Protein AF-A0A7X7APG5-F1 (afdb_monomer_lite)

Radius of gyration: 23.13 Å; chains: 1; bounding box: 51×43×59 Å

Foldseek 3Di:
DVVVVVVVVVVPPDPVVVVVVVLVVVLCVQCVPPVDVVSSVVVVVVVVVLVVVVVVVDDVVVVVVCVVCVVVVVVVVVVLVVVCVVVPHSVCVCVVDVVNVVVVVVVVVVVVVVVVVVVVVVVVPVPPPPD

pLDDT: mean 78.54, std 15.05, range [37.88, 95.0]

Sequence (131 aa):
FFGARYVARLINLPSNYLAPLIVFLTVIGSYAIRNNMMDVWIMIFFGLIGYVTKKLGFHPGPIVLGLILGPFAENGLVQSMLIGKASGSILKVFFTRPISVLLIIFCLISIALPIVSSLRESKGKEGVSSV

Secondary structure (DSSP, 8-state):
-HHHHHHHHHHTS-HHHHHHHHHHHHHHHHHHHH--HHHHHHHHHHHHHHHHHHHTT--HHHHHHHHHHHHHHHHHHHHHHHHHHHTT-HHHHHHH-HHHHHHHHHHHHHHHHHHHHHHHHTTTSSSSS--

Structure (mmCIF, N/CA/C/O backbone):
data_AF-A0A7X7APG5-F1
#
_entry.id   AF-A0A7X7APG5-F1
#
loop_
_atom_site.group_PDB
_atom_site.id
_atom_site.type_symbol
_atom_site.label_atom_id
_atom_site.label_alt_id
_atom_site.label_comp_id
_atom_site.label_asym_id
_atom_site.label_entity_id
_atom_site.label_seq_id
_atom_site.pdbx_PDB_ins_code
_atom_site.Cartn_x
_atom_site.Cartn_y
_atom_site.Cartn_z
_atom_site.occupancy
_atom_site.B_iso_or_equiv
_atom_site.auth_seq_id
_atom_site.auth_comp_id
_atom_site.auth_asym_id
_atom_site.auth_atom_id
_atom_site.pdbx_PDB_model_num
ATOM 1 N N . PHE A 1 1 ? 4.140 23.855 8.278 1.00 62.53 1 PHE A N 1
ATOM 2 C CA . PHE A 1 1 ? 3.399 23.555 9.525 1.00 62.53 1 PHE A CA 1
ATOM 3 C C . PHE A 1 1 ? 1.951 24.068 9.531 1.00 62.53 1 PHE A C 1
ATOM 5 O O . PHE A 1 1 ? 1.079 23.336 9.978 1.00 62.53 1 PHE A O 1
ATOM 12 N N . PHE A 1 2 ? 1.649 25.266 9.003 1.00 69.75 2 PHE A N 1
ATOM 13 C CA . PHE A 1 2 ? 0.291 25.850 9.041 1.00 69.75 2 PHE A CA 1
ATOM 14 C C . PHE A 1 2 ? -0.789 25.014 8.315 1.00 69.75 2 PHE A C 1
ATOM 16 O O . PHE A 1 2 ? -1.902 24.877 8.817 1.00 69.75 2 PHE A O 1
ATOM 23 N N . GLY A 1 3 ? -0.444 24.370 7.191 1.00 77.44 3 GLY A N 1
ATOM 24 C CA . GLY A 1 3 ? -1.373 23.528 6.422 1.00 77.44 3 GLY A CA 1
ATOM 25 C C . GLY A 1 3 ? -1.892 22.297 7.176 1.00 77.44 3 GLY A C 1
ATOM 26 O O . GLY A 1 3 ? -3.070 21.972 7.065 1.00 77.44 3 GLY A O 1
ATOM 27 N N . ALA A 1 4 ? -1.070 21.665 8.023 1.00 79.44 4 ALA A N 1
ATOM 28 C CA . ALA A 1 4 ? -1.472 20.473 8.778 1.00 79.44 4 ALA A CA 1
ATOM 29 C C . ALA A 1 4 ? -2.656 20.751 9.722 1.00 79.44 4 ALA A C 1
ATOM 31 O O . ALA A 1 4 ? -3.536 19.909 9.884 1.00 79.44 4 ALA A O 1
ATOM 32 N N . ARG A 1 5 ? -2.726 21.965 10.286 1.00 78.00 5 ARG A N 1
ATOM 33 C CA . ARG A 1 5 ? -3.822 22.383 11.171 1.00 78.00 5 ARG A CA 1
ATOM 34 C C . ARG A 1 5 ? -5.140 22.585 10.417 1.00 78.00 5 ARG A C 1
ATOM 36 O O . ARG A 1 5 ? -6.199 22.302 10.973 1.00 78.00 5 ARG A O 1
ATOM 43 N N . TYR A 1 6 ? -5.080 23.041 9.164 1.00 80.88 6 TYR A N 1
ATOM 44 C CA . TYR A 1 6 ? -6.258 23.176 8.301 1.00 80.88 6 TYR A CA 1
ATOM 45 C C . TYR A 1 6 ? -6.785 21.816 7.848 1.00 80.88 6 TYR A C 1
ATOM 47 O O . TYR A 1 6 ? -7.979 21.555 7.976 1.00 80.88 6 TYR A O 1
ATOM 55 N N . VAL A 1 7 ? -5.896 20.921 7.405 1.00 80.00 7 VAL A N 1
ATOM 56 C CA . VAL A 1 7 ? -6.284 19.569 6.981 1.00 80.00 7 VAL A CA 1
ATOM 57 C C . VAL A 1 7 ? -6.871 18.792 8.157 1.00 80.00 7 VAL A C 1
ATOM 59 O O . VAL A 1 7 ? -7.945 18.224 8.011 1.00 80.00 7 VAL A O 1
ATOM 62 N N . ALA A 1 8 ? -6.255 18.860 9.344 1.00 76.88 8 ALA A N 1
ATOM 63 C CA . ALA A 1 8 ? -6.777 18.229 10.557 1.00 76.88 8 ALA A CA 1
ATOM 64 C C . ALA A 1 8 ? -8.201 18.697 10.910 1.00 76.88 8 ALA A C 1
ATOM 66 O O . ALA A 1 8 ? -9.014 17.898 11.366 1.00 76.88 8 ALA A O 1
ATOM 67 N N . ARG A 1 9 ? -8.539 19.972 10.670 1.00 75.88 9 ARG A N 1
ATOM 68 C CA . ARG A 1 9 ? -9.903 20.486 10.876 1.00 75.88 9 ARG A CA 1
ATOM 69 C C . ARG A 1 9 ? -10.907 19.939 9.864 1.00 75.88 9 ARG A C 1
ATOM 71 O O . ARG A 1 9 ? -12.036 19.679 10.258 1.00 75.88 9 ARG A O 1
ATOM 78 N N . LEU A 1 10 ? -10.500 19.718 8.611 1.00 75.06 10 LEU A N 1
ATOM 79 C CA . LEU A 1 10 ? -11.356 19.106 7.586 1.00 75.06 10 LEU A CA 1
ATOM 80 C C . LEU A 1 10 ? -11.752 17.665 7.944 1.00 75.06 10 LEU A C 1
ATOM 82 O O . LEU A 1 10 ? -12.901 17.282 7.751 1.00 75.06 10 LEU A O 1
ATOM 86 N N . ILE A 1 11 ? -10.824 16.880 8.499 1.00 75.94 11 ILE A N 1
ATOM 87 C CA . ILE A 1 11 ? -11.083 15.478 8.892 1.00 75.94 11 ILE A CA 1
ATOM 88 C C . ILE A 1 11 ? -11.951 15.371 10.154 1.00 75.94 11 ILE A C 1
ATOM 90 O O . ILE A 1 11 ? -12.556 14.332 10.389 1.00 75.94 11 ILE A O 1
ATOM 94 N N . ASN A 1 12 ? -12.018 16.437 10.960 1.00 76.62 12 ASN A N 1
ATOM 95 C CA . ASN A 1 12 ? -12.855 16.502 12.161 1.00 76.62 12 ASN A CA 1
ATOM 96 C C . ASN A 1 12 ? -14.325 16.857 11.863 1.00 76.62 12 ASN A C 1
ATOM 98 O O . ASN A 1 12 ? -15.117 16.964 12.800 1.00 76.62 12 ASN A O 1
ATOM 102 N N . LEU A 1 13 ? -14.717 17.056 10.594 1.00 78.56 13 LEU A N 1
ATOM 103 C CA . LEU A 1 13 ? -16.134 17.213 10.266 1.00 78.56 13 LEU A CA 1
ATOM 104 C C . LEU A 1 13 ? -16.920 15.941 10.637 1.00 78.56 13 LEU A C 1
ATOM 106 O O . LEU A 1 13 ? -16.391 14.833 10.505 1.00 78.56 13 LEU A O 1
ATOM 110 N N . PRO A 1 14 ? -18.194 16.076 11.058 1.00 82.56 14 PRO A N 1
ATOM 111 C CA . PRO A 1 14 ? -19.015 14.928 11.411 1.00 82.56 14 PRO A CA 1
ATOM 112 C C . PRO A 1 14 ? -19.036 13.911 10.264 1.00 82.56 14 PRO A C 1
ATOM 114 O O . PRO A 1 14 ? -19.348 14.258 9.121 1.00 82.56 14 PRO A O 1
ATOM 117 N N . SER A 1 15 ? -18.727 12.648 10.578 1.00 79.94 15 SER A N 1
ATOM 118 C CA . SER A 1 15 ? -18.601 11.562 9.592 1.00 79.94 15 SER A CA 1
ATOM 119 C C . SER A 1 15 ? -19.849 11.405 8.709 1.00 79.94 15 SER A C 1
ATOM 121 O O . SER A 1 15 ? -19.724 11.055 7.535 1.00 79.94 15 SER A O 1
ATOM 123 N N . ASN A 1 16 ? -21.024 11.776 9.230 1.00 88.50 16 ASN A N 1
ATOM 124 C CA . ASN A 1 16 ? -22.294 11.781 8.502 1.00 88.50 16 ASN A CA 1
ATOM 125 C C . ASN A 1 16 ? -22.298 12.677 7.253 1.00 88.50 16 ASN A C 1
ATOM 127 O O . ASN A 1 16 ? -22.995 12.352 6.300 1.00 88.50 16 ASN A O 1
ATOM 131 N N . TYR A 1 17 ? -21.535 13.775 7.232 1.00 89.19 17 TYR A N 1
ATOM 132 C CA . TYR A 1 17 ? -21.425 14.649 6.055 1.00 89.19 17 TYR A CA 1
ATOM 133 C C . TYR A 1 17 ? -20.213 14.304 5.192 1.00 89.19 17 TYR A C 1
ATOM 135 O O . TYR A 1 17 ? -20.256 14.428 3.969 1.00 89.19 17 TYR A O 1
ATOM 143 N N . LEU A 1 18 ? -19.133 13.839 5.822 1.00 89.06 18 LEU A N 1
ATOM 144 C CA . LEU A 1 18 ? -17.891 13.531 5.125 1.00 89.06 18 LEU A CA 1
ATOM 145 C C . LEU A 1 18 ? -18.050 12.321 4.194 1.00 89.06 18 LEU A C 1
ATOM 147 O O . LEU A 1 18 ? -17.581 12.349 3.060 1.00 89.06 18 LEU A O 1
ATOM 151 N N . ALA A 1 19 ? -18.754 11.281 4.649 1.00 88.06 19 ALA A N 1
ATOM 152 C CA . ALA A 1 19 ? -18.986 10.070 3.868 1.00 88.06 19 ALA A CA 1
ATOM 153 C C . ALA A 1 19 ? -19.725 10.327 2.534 1.00 88.06 19 ALA A C 1
ATOM 155 O O . ALA A 1 19 ? -19.168 9.971 1.494 1.00 88.06 19 ALA A O 1
ATOM 156 N N . PRO A 1 20 ? -20.915 10.966 2.499 1.00 91.94 20 PRO A N 1
ATOM 157 C CA . PRO A 1 20 ? -21.598 11.242 1.236 1.00 91.94 20 PRO A CA 1
ATOM 158 C C . PRO A 1 20 ? -20.795 12.191 0.341 1.00 91.94 20 PRO A C 1
ATOM 160 O O . PRO A 1 20 ? -20.736 11.963 -0.863 1.00 91.94 20 PRO A O 1
ATOM 163 N N . LEU A 1 21 ? -20.109 13.194 0.904 1.00 93.31 21 LEU A N 1
ATOM 164 C CA . LEU A 1 21 ? -19.255 14.101 0.131 1.00 93.31 21 LEU A CA 1
ATOM 165 C C . LEU A 1 21 ? -18.133 13.351 -0.606 1.00 93.31 21 LEU A C 1
ATOM 167 O O . LEU A 1 21 ? -17.916 13.585 -1.793 1.00 93.31 21 LEU A O 1
ATOM 171 N N . ILE A 1 22 ? -17.441 12.433 0.079 1.00 92.06 22 ILE A N 1
ATOM 172 C CA . ILE A 1 22 ? -16.383 11.610 -0.523 1.00 92.06 22 ILE A CA 1
ATOM 173 C C . ILE A 1 22 ? -16.961 10.722 -1.630 1.00 92.06 22 ILE A C 1
ATOM 175 O O . ILE A 1 22 ? -16.362 10.622 -2.700 1.00 92.06 22 ILE A O 1
ATOM 179 N N . VAL A 1 23 ? -18.124 10.103 -1.411 1.00 92.69 23 VAL A N 1
ATOM 180 C CA . VAL A 1 23 ? -18.782 9.262 -2.426 1.00 92.69 23 VAL A CA 1
ATOM 181 C C . VAL A 1 23 ? -19.145 10.085 -3.664 1.00 92.69 23 VAL A C 1
ATOM 183 O O . VAL A 1 23 ? -18.788 9.700 -4.772 1.00 92.69 23 VAL A O 1
ATOM 186 N N . PHE A 1 24 ? -19.761 11.257 -3.498 1.00 94.50 24 PHE A N 1
ATOM 187 C CA . PHE A 1 24 ? -20.060 12.149 -4.622 1.00 94.50 24 PHE A CA 1
ATOM 188 C C . PHE A 1 24 ? -18.796 12.566 -5.379 1.00 94.50 24 PHE A C 1
ATOM 190 O O . PHE A 1 24 ? -18.741 12.451 -6.604 1.00 94.50 24 PHE A O 1
ATOM 197 N N . LEU A 1 25 ? -17.761 13.006 -4.660 1.00 94.19 25 LEU A N 1
ATOM 198 C CA . LEU A 1 25 ? -16.506 13.445 -5.266 1.00 94.19 25 LEU A CA 1
ATOM 199 C C . LEU A 1 25 ? -15.811 12.315 -6.035 1.00 94.19 25 LEU A C 1
ATOM 201 O O . LEU A 1 25 ? -15.277 12.544 -7.116 1.00 94.19 25 LEU A O 1
ATOM 205 N N . THR A 1 26 ? -15.825 11.096 -5.501 1.00 92.75 26 THR A N 1
ATOM 206 C CA . THR A 1 26 ? -15.192 9.932 -6.137 1.00 92.75 26 THR A CA 1
ATOM 207 C C . THR A 1 26 ? -15.971 9.434 -7.353 1.00 92.75 26 THR A C 1
ATOM 209 O O . THR A 1 26 ? -15.344 9.024 -8.328 1.00 92.75 26 THR A O 1
ATOM 212 N N . VAL A 1 27 ? -17.305 9.532 -7.357 1.00 93.44 27 VAL A N 1
ATOM 213 C CA . VAL A 1 27 ? -18.134 9.240 -8.542 1.00 93.44 27 VAL A CA 1
ATOM 214 C C . VAL A 1 27 ? -17.839 10.239 -9.662 1.00 93.44 27 VAL A C 1
ATOM 216 O O . VAL A 1 27 ? -17.550 9.833 -10.787 1.00 93.44 27 VAL A O 1
ATOM 219 N N . ILE A 1 28 ? -17.838 11.539 -9.347 1.00 94.25 28 ILE A N 1
ATOM 220 C CA . ILE A 1 28 ? -17.514 12.596 -10.318 1.00 94.25 28 ILE A CA 1
ATOM 221 C C . ILE A 1 28 ? -16.077 12.427 -10.823 1.00 94.25 28 ILE A C 1
ATOM 223 O O . ILE A 1 28 ? -15.837 12.485 -12.026 1.00 94.25 28 ILE A O 1
ATOM 227 N N . GLY A 1 29 ? -15.129 12.171 -9.919 1.00 93.69 29 GLY A N 1
ATOM 228 C CA . GLY A 1 29 ? -13.725 11.959 -10.255 1.00 93.69 29 GLY A CA 1
ATOM 229 C C . GLY A 1 29 ? -13.520 10.761 -11.178 1.00 93.69 29 GLY A C 1
ATOM 230 O O . GLY A 1 29 ? -12.845 10.888 -12.191 1.00 93.69 29 GLY A O 1
ATOM 231 N N . SER A 1 30 ? -14.145 9.619 -10.882 1.00 92.06 30 SER A N 1
ATOM 232 C CA . SER A 1 30 ? -14.061 8.417 -11.720 1.00 92.06 30 SER A CA 1
ATOM 233 C C . SER A 1 30 ? -14.643 8.650 -13.117 1.00 92.06 30 SER A C 1
ATOM 235 O O . SER A 1 30 ? -14.017 8.282 -14.112 1.00 92.06 30 SER A O 1
ATOM 237 N N . TYR A 1 31 ? -15.782 9.341 -13.204 1.00 92.62 31 TYR A N 1
ATOM 238 C CA . TYR A 1 31 ? -16.383 9.701 -14.484 1.00 92.62 31 TYR A CA 1
ATOM 239 C C . TYR A 1 31 ? -15.521 10.699 -15.275 1.00 92.62 31 TYR A C 1
ATOM 241 O O . TYR A 1 31 ? -15.393 10.577 -16.491 1.00 92.62 31 TYR A O 1
ATOM 249 N N . ALA A 1 32 ? -14.878 11.663 -14.611 1.00 93.75 32 ALA A N 1
ATOM 250 C CA . ALA A 1 32 ? -14.117 12.726 -15.267 1.00 93.75 32 ALA A CA 1
ATOM 251 C C . ALA A 1 32 ? -12.850 12.242 -15.998 1.00 93.75 32 ALA A C 1
ATOM 253 O O . ALA A 1 32 ? -12.480 12.844 -17.002 1.00 93.75 32 ALA A O 1
ATOM 254 N N . ILE A 1 33 ? -12.192 11.166 -15.540 1.00 91.81 33 ILE A N 1
ATOM 255 C CA . ILE A 1 33 ? -10.921 10.700 -16.137 1.00 91.81 33 ILE A CA 1
ATOM 256 C C . ILE A 1 33 ? -11.129 10.133 -17.548 1.00 91.81 33 ILE A C 1
ATOM 258 O O . ILE A 1 33 ? -10.320 10.380 -18.439 1.00 91.81 33 ILE A O 1
ATOM 262 N N . ARG A 1 34 ? -12.191 9.344 -17.753 1.00 89.50 34 ARG A N 1
ATOM 263 C CA . ARG A 1 34 ? -12.423 8.593 -19.004 1.00 89.50 34 ARG A CA 1
ATOM 264 C C . ARG A 1 34 ? -13.763 8.893 -19.677 1.00 89.50 34 ARG A C 1
ATOM 266 O O . ARG A 1 34 ? -14.032 8.321 -20.727 1.00 89.50 34 ARG A O 1
ATOM 273 N N . ASN A 1 35 ? -14.598 9.751 -19.081 1.00 89.25 35 ASN A N 1
ATOM 274 C CA . ASN A 1 35 ? -15.975 10.041 -19.508 1.00 89.25 35 ASN A CA 1
ATOM 275 C C . ASN A 1 35 ? -16.812 8.772 -19.766 1.00 89.25 35 ASN A C 1
ATOM 277 O O . ASN A 1 35 ? -17.665 8.737 -20.645 1.00 89.25 35 ASN A O 1
ATOM 281 N N . ASN A 1 36 ? -16.537 7.697 -19.024 1.00 90.50 36 ASN A N 1
ATOM 282 C CA . ASN A 1 36 ? -17.151 6.396 -19.240 1.00 90.50 36 ASN A CA 1
ATOM 283 C C . ASN A 1 36 ? -17.904 5.952 -17.985 1.00 90.50 36 ASN A C 1
ATOM 285 O O . ASN A 1 36 ? -17.363 5.936 -16.880 1.00 90.50 36 ASN A O 1
ATOM 289 N N . MET A 1 37 ? -19.160 5.544 -18.170 1.00 90.94 37 MET A N 1
ATOM 290 C CA . MET A 1 37 ? -20.008 5.038 -17.091 1.00 90.94 37 MET A CA 1
ATOM 291 C C . MET A 1 37 ? -19.502 3.700 -16.527 1.00 90.94 37 MET A C 1
ATOM 293 O O . MET A 1 37 ? -19.776 3.370 -15.376 1.00 90.94 37 MET A O 1
ATOM 297 N N . MET A 1 38 ? -18.736 2.929 -17.306 1.00 92.62 38 MET A N 1
ATOM 298 C CA . MET A 1 38 ? -18.163 1.661 -16.848 1.00 92.62 38 MET A CA 1
ATOM 299 C C . MET A 1 38 ? -17.174 1.848 -15.689 1.00 92.62 38 MET A C 1
ATOM 301 O O . MET A 1 38 ? -17.165 1.036 -14.768 1.00 92.62 38 MET A O 1
ATOM 305 N N . ASP A 1 39 ? -16.398 2.935 -15.678 1.00 92.38 39 ASP A N 1
ATOM 306 C CA . ASP A 1 39 ? -15.490 3.257 -14.570 1.00 92.38 39 ASP A CA 1
ATOM 307 C C . ASP A 1 39 ? -16.250 3.501 -13.260 1.00 92.38 39 ASP A C 1
ATOM 309 O O . ASP A 1 39 ? -15.828 3.036 -12.202 1.00 92.38 39 ASP A O 1
ATOM 313 N N . VAL A 1 40 ? -17.424 4.136 -13.340 1.00 93.31 40 VAL A N 1
ATOM 314 C CA . VAL A 1 40 ? -18.299 4.376 -12.183 1.00 93.31 40 VAL A CA 1
ATOM 315 C C . VAL A 1 40 ? -18.846 3.060 -11.625 1.00 93.31 40 VAL A C 1
ATOM 317 O O . VAL A 1 40 ? -18.853 2.857 -10.411 1.00 93.31 40 VAL A O 1
ATOM 320 N N . TRP A 1 41 ? -19.249 2.129 -12.495 1.00 93.75 41 TRP A N 1
ATOM 321 C CA . TRP A 1 41 ? -19.673 0.788 -12.076 1.00 93.75 41 TRP A CA 1
ATOM 322 C C . TRP A 1 41 ? -18.552 0.018 -11.371 1.00 93.75 41 TRP A C 1
ATOM 324 O O . TRP A 1 41 ? -18.783 -0.573 -10.315 1.00 93.75 41 TRP A O 1
ATOM 334 N N . ILE A 1 42 ? -17.331 0.061 -11.914 1.00 94.12 42 ILE A N 1
ATOM 335 C CA . ILE A 1 42 ? -16.151 -0.573 -11.305 1.00 94.12 42 ILE A CA 1
ATOM 336 C C . ILE A 1 42 ? -15.841 0.069 -9.947 1.00 94.12 42 ILE A C 1
ATOM 338 O O . ILE A 1 42 ? -15.582 -0.641 -8.977 1.00 94.12 42 ILE A O 1
ATOM 342 N N . MET A 1 43 ? -15.918 1.398 -9.855 1.00 93.56 43 MET A N 1
ATOM 343 C CA . MET A 1 43 ? -15.723 2.151 -8.618 1.00 93.56 43 MET A CA 1
ATOM 344 C C . MET A 1 43 ? -16.724 1.733 -7.533 1.00 93.56 43 MET A C 1
ATOM 346 O O . MET A 1 43 ? -16.307 1.440 -6.412 1.00 93.56 43 MET A O 1
ATOM 350 N N . ILE A 1 44 ? -18.018 1.636 -7.860 1.00 93.81 44 ILE A N 1
ATOM 351 C CA . ILE A 1 44 ? -19.063 1.208 -6.914 1.00 93.81 44 ILE A CA 1
ATOM 352 C C . ILE A 1 44 ? -18.800 -0.230 -6.454 1.00 93.81 44 ILE A C 1
ATOM 354 O O . ILE A 1 44 ? -18.859 -0.518 -5.257 1.00 93.81 44 ILE A O 1
ATOM 358 N N . PHE A 1 45 ? -18.471 -1.127 -7.387 1.00 95.00 45 PHE A N 1
ATOM 359 C CA . PHE A 1 45 ? -18.177 -2.527 -7.090 1.00 95.00 45 PHE A CA 1
ATOM 360 C C . PHE A 1 45 ? -16.975 -2.674 -6.143 1.00 95.00 45 PHE A C 1
ATOM 362 O O . PHE A 1 45 ? -17.078 -3.328 -5.104 1.00 95.00 45 PHE A O 1
ATOM 369 N N . PHE A 1 46 ? -15.856 -2.005 -6.438 1.00 92.12 46 PHE A N 1
ATOM 370 C CA . PHE A 1 46 ? -14.672 -2.007 -5.573 1.00 92.12 46 PHE A CA 1
ATOM 371 C C . PHE A 1 46 ? -14.906 -1.289 -4.237 1.00 92.12 46 PHE A C 1
ATOM 373 O O . PHE A 1 46 ? -14.386 -1.725 -3.210 1.00 92.12 46 PHE A O 1
ATOM 380 N N . GLY A 1 47 ? -15.718 -0.230 -4.213 1.00 91.00 47 GLY A N 1
ATOM 381 C CA . GLY A 1 47 ? -16.127 0.450 -2.985 1.00 91.00 47 GLY A CA 1
ATOM 382 C C . GLY A 1 47 ? -16.938 -0.462 -2.060 1.00 91.00 47 GLY A C 1
ATOM 383 O O . GLY A 1 47 ? -16.681 -0.512 -0.854 1.00 91.00 47 GLY A O 1
ATOM 384 N N . LEU A 1 48 ? -17.860 -1.248 -2.626 1.00 92.38 48 LEU A N 1
ATOM 385 C CA . LEU A 1 48 ? -18.631 -2.244 -1.884 1.00 92.38 48 LEU A CA 1
ATOM 386 C C . LEU A 1 48 ? -17.737 -3.374 -1.361 1.00 92.38 48 LEU A C 1
ATOM 388 O O . LEU A 1 48 ? -17.846 -3.741 -0.192 1.00 92.38 48 LEU A O 1
ATOM 392 N N . ILE A 1 49 ? -16.806 -3.877 -2.179 1.00 92.25 49 ILE A N 1
ATOM 393 C CA . ILE A 1 49 ? -15.793 -4.847 -1.733 1.00 92.25 49 ILE A CA 1
ATOM 394 C C . ILE A 1 49 ? -14.990 -4.276 -0.561 1.00 92.25 49 ILE A C 1
ATOM 396 O O . ILE A 1 49 ? -14.833 -4.944 0.456 1.00 92.25 49 ILE A O 1
ATOM 400 N N . GLY A 1 50 ? -14.531 -3.026 -0.652 1.00 89.06 50 GLY A N 1
ATOM 401 C CA . GLY A 1 50 ? -13.815 -2.357 0.434 1.00 89.06 50 GLY A CA 1
ATOM 402 C C . GLY A 1 50 ? -14.636 -2.271 1.727 1.00 89.06 50 GLY A C 1
ATOM 403 O O . GLY A 1 50 ? -14.104 -2.494 2.817 1.00 89.06 50 GLY A O 1
ATOM 404 N N . TYR A 1 51 ? -15.943 -2.020 1.619 1.00 88.12 51 TYR A N 1
ATOM 405 C CA . TYR A 1 51 ? -16.857 -2.026 2.763 1.00 88.12 51 TYR A CA 1
ATOM 406 C C . TYR A 1 51 ? -17.007 -3.423 3.389 1.00 88.12 51 TYR A C 1
ATOM 408 O O . TYR A 1 51 ? -16.948 -3.559 4.613 1.00 88.12 51 TYR A O 1
ATOM 416 N N . VAL A 1 52 ? -17.140 -4.471 2.570 1.00 90.38 52 VAL A N 1
ATOM 417 C CA . VAL A 1 52 ? -17.194 -5.866 3.044 1.00 90.38 52 VAL A CA 1
ATOM 418 C C . VAL A 1 52 ? -15.889 -6.251 3.737 1.00 90.38 52 VAL A C 1
ATOM 420 O O . VAL A 1 52 ? -15.910 -6.799 4.837 1.00 90.38 52 VAL A O 1
ATOM 423 N N . THR A 1 53 ? -14.748 -5.897 3.155 1.00 86.50 53 THR A N 1
ATOM 424 C CA . THR A 1 53 ? -13.426 -6.194 3.714 1.00 86.50 53 THR A CA 1
ATOM 425 C C . THR A 1 53 ? -13.190 -5.477 5.046 1.00 86.50 53 THR A C 1
ATOM 427 O O . THR A 1 53 ? -12.640 -6.070 5.974 1.00 86.50 53 THR A O 1
ATOM 430 N N . LYS A 1 54 ? -13.718 -4.255 5.211 1.00 83.88 54 LYS A N 1
ATOM 431 C CA . LYS A 1 54 ? -13.765 -3.576 6.516 1.00 83.88 54 LYS A CA 1
ATOM 432 C C . LYS A 1 54 ? -14.584 -4.368 7.543 1.00 83.88 54 LYS A C 1
ATOM 434 O O . LYS A 1 54 ? -14.184 -4.461 8.700 1.00 83.88 54 LYS A O 1
ATOM 439 N N . LYS A 1 55 ? -15.716 -4.953 7.135 1.00 82.69 55 LYS A N 1
ATOM 440 C CA . LYS A 1 55 ? -16.560 -5.791 8.006 1.00 82.69 55 LYS A CA 1
ATOM 441 C C . LYS A 1 55 ? -15.879 -7.109 8.399 1.00 82.69 55 LYS A C 1
ATOM 443 O O . LYS A 1 55 ? -16.129 -7.608 9.488 1.00 82.69 55 LYS A O 1
ATOM 448 N N . LEU A 1 56 ? -14.987 -7.629 7.555 1.00 84.75 56 LEU A N 1
ATOM 449 C CA . LEU A 1 56 ? -14.154 -8.809 7.830 1.00 84.75 56 LEU A CA 1
ATOM 450 C C . LEU A 1 56 ? -12.972 -8.521 8.781 1.00 84.75 56 LEU A C 1
ATOM 452 O O . LEU A 1 56 ? -12.184 -9.418 9.060 1.00 84.75 56 LEU A O 1
ATOM 456 N N . GLY A 1 57 ? -12.840 -7.292 9.294 1.00 81.50 57 GLY A N 1
ATOM 457 C CA . GLY A 1 57 ? -11.795 -6.919 10.253 1.00 81.50 57 GLY A CA 1
ATOM 458 C C . GLY A 1 57 ? -10.476 -6.474 9.618 1.00 81.50 57 GLY A C 1
ATOM 459 O O . GLY A 1 57 ? -9.521 -6.177 10.333 1.00 81.50 57 GLY A O 1
ATOM 460 N N . PHE A 1 58 ? -10.411 -6.365 8.289 1.00 80.56 58 PHE A N 1
ATOM 461 C CA . PHE A 1 58 ? -9.240 -5.820 7.612 1.00 80.56 58 PHE A CA 1
ATOM 462 C C . PHE A 1 58 ? -9.286 -4.291 7.612 1.00 80.56 58 PHE A C 1
ATOM 464 O O . PHE A 1 58 ? -10.273 -3.665 7.217 1.00 80.56 58 PHE A O 1
ATOM 471 N N . HIS A 1 59 ? -8.186 -3.668 8.028 1.00 83.19 59 HIS A N 1
ATOM 472 C CA . HIS A 1 59 ? -8.050 -2.220 7.945 1.00 83.19 59 HIS A CA 1
ATOM 473 C C . HIS A 1 59 ? -7.901 -1.815 6.460 1.00 83.19 59 HIS A C 1
ATOM 475 O O . HIS A 1 59 ? -7.128 -2.443 5.736 1.00 83.19 59 HIS A O 1
ATOM 481 N N . PRO A 1 60 ? -8.581 -0.761 5.976 1.00 80.19 60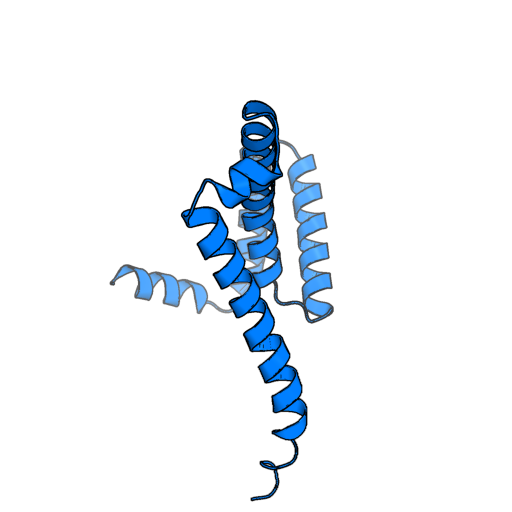 PRO A N 1
ATOM 482 C CA . PRO A 1 60 ? -8.442 -0.305 4.588 1.00 80.19 60 PRO A CA 1
ATOM 483 C C . PRO A 1 60 ? -7.025 0.177 4.217 1.00 80.19 60 PRO A C 1
ATOM 485 O O . PRO A 1 60 ? -6.653 0.147 3.049 1.00 80.19 60 PRO A O 1
ATOM 488 N N . GLY A 1 61 ? -6.212 0.582 5.197 1.00 86.88 61 GLY A N 1
ATOM 489 C CA . GLY A 1 61 ? -4.853 1.100 5.002 1.00 86.88 61 GLY A CA 1
ATOM 490 C C . GLY A 1 61 ? -3.910 0.104 4.311 1.00 86.88 61 GLY A C 1
ATOM 491 O O . GLY A 1 61 ? -3.409 0.421 3.236 1.00 86.88 61 GLY A O 1
ATOM 492 N N . PRO A 1 62 ? -3.693 -1.106 4.865 1.00 86.81 62 PRO A N 1
ATOM 493 C CA . PRO A 1 62 ? -2.898 -2.161 4.231 1.00 86.81 62 PRO A CA 1
ATOM 494 C C . PRO A 1 62 ? -3.338 -2.527 2.812 1.00 86.81 62 PRO A C 1
ATOM 496 O O . PRO A 1 62 ? -2.494 -2.811 1.970 1.00 86.81 62 PRO A O 1
ATOM 499 N N . ILE A 1 63 ? -4.643 -2.491 2.530 1.00 89.06 63 ILE A N 1
ATOM 500 C CA . ILE A 1 63 ? -5.188 -2.811 1.203 1.00 89.06 63 ILE A CA 1
ATOM 501 C C . ILE A 1 63 ? -4.744 -1.757 0.191 1.00 89.06 63 ILE A C 1
ATOM 503 O O . ILE A 1 63 ? -4.228 -2.092 -0.872 1.00 89.06 63 ILE A O 1
ATOM 507 N N . VAL A 1 64 ? -4.893 -0.478 0.545 1.00 89.31 64 VAL A N 1
ATOM 508 C CA . VAL A 1 64 ? -4.450 0.642 -0.294 1.00 89.31 64 VAL A CA 1
ATOM 509 C C . VAL A 1 64 ? -2.929 0.630 -0.451 1.00 89.31 64 VAL A C 1
ATOM 511 O O . VAL A 1 64 ? -2.428 0.816 -1.556 1.00 89.31 64 VAL A O 1
ATOM 514 N N . LEU A 1 65 ? -2.187 0.352 0.625 1.00 90.88 65 LEU A N 1
ATOM 515 C CA . LEU A 1 65 ? -0.731 0.248 0.576 1.00 90.88 65 LEU A CA 1
ATOM 516 C C . LEU A 1 65 ? -0.282 -0.888 -0.353 1.00 90.88 65 LEU A C 1
ATOM 518 O O . LEU A 1 65 ? 0.600 -0.679 -1.177 1.00 90.88 65 LEU A O 1
ATOM 522 N N . GLY A 1 66 ? -0.917 -2.059 -0.276 1.00 91.06 66 GLY A N 1
ATOM 523 C CA . GLY A 1 66 ? -0.647 -3.185 -1.169 1.00 91.06 66 GLY A CA 1
ATOM 524 C C . GLY A 1 66 ? -0.970 -2.873 -2.630 1.00 91.06 66 GLY A C 1
ATOM 525 O O . GLY A 1 66 ? -0.167 -3.183 -3.504 1.00 91.06 66 GLY A O 1
ATOM 526 N N . LEU A 1 67 ? -2.095 -2.198 -2.897 1.00 91.38 67 LEU A N 1
ATOM 527 C CA . LEU A 1 67 ? -2.478 -1.766 -4.245 1.00 91.38 67 LEU A CA 1
ATOM 528 C C . LEU A 1 67 ? -1.442 -0.810 -4.851 1.00 91.38 67 LEU A C 1
ATOM 530 O O . LEU A 1 67 ? -1.081 -0.950 -6.015 1.00 91.38 67 LEU A O 1
ATOM 534 N N . ILE A 1 68 ? -0.951 0.148 -4.059 1.00 92.69 68 ILE A N 1
ATOM 535 C CA . ILE A 1 68 ? 0.070 1.103 -4.501 1.00 92.69 68 ILE A CA 1
ATOM 536 C C . ILE A 1 68 ? 1.414 0.397 -4.699 1.00 92.69 68 ILE A C 1
ATOM 538 O O . ILE A 1 68 ? 2.081 0.646 -5.698 1.00 92.69 68 ILE A O 1
ATOM 542 N N . LEU A 1 69 ? 1.817 -0.477 -3.769 1.00 92.12 69 LEU A N 1
ATOM 543 C CA . LEU A 1 69 ? 3.108 -1.172 -3.805 1.00 92.12 69 LEU A CA 1
ATOM 544 C C . LEU A 1 69 ? 3.179 -2.286 -4.854 1.00 92.12 69 LEU A C 1
ATOM 546 O O . LEU A 1 69 ? 4.274 -2.587 -5.320 1.00 92.12 69 LEU A O 1
ATOM 550 N N . GLY A 1 70 ? 2.051 -2.888 -5.237 1.00 93.88 70 GLY A N 1
ATOM 551 C CA . GLY A 1 70 ? 1.988 -3.992 -6.199 1.00 93.88 70 GLY A CA 1
ATOM 552 C C . GLY A 1 70 ? 2.724 -3.693 -7.511 1.00 93.88 70 GLY A C 1
ATOM 553 O O . GLY A 1 70 ? 3.676 -4.405 -7.831 1.00 93.88 70 GLY A O 1
ATOM 554 N N . PRO A 1 71 ? 2.386 -2.601 -8.224 1.00 93.44 71 PRO A N 1
ATOM 555 C CA . PRO A 1 71 ? 3.097 -2.193 -9.432 1.00 93.44 71 PRO A CA 1
ATOM 556 C C . PRO A 1 71 ? 4.592 -1.945 -9.206 1.00 93.44 71 PRO A C 1
ATOM 558 O O . PRO A 1 71 ? 5.405 -2.288 -10.060 1.00 93.44 71 PRO A O 1
ATOM 561 N N . PHE A 1 72 ? 4.995 -1.372 -8.067 1.00 91.31 72 PHE A N 1
ATOM 562 C CA . PHE A 1 72 ? 6.420 -1.180 -7.765 1.00 91.31 72 PHE A CA 1
ATOM 563 C C . PHE A 1 72 ? 7.148 -2.515 -7.588 1.00 91.31 72 PHE A C 1
ATOM 565 O O . PHE A 1 72 ? 8.266 -2.675 -8.079 1.00 91.31 72 PHE A O 1
ATOM 572 N N . ALA A 1 73 ? 6.510 -3.481 -6.925 1.00 90.50 73 ALA A N 1
ATOM 573 C CA . ALA A 1 73 ? 7.054 -4.819 -6.744 1.00 90.50 73 ALA A CA 1
ATOM 574 C C . ALA A 1 73 ? 7.172 -5.569 -8.080 1.00 90.50 73 ALA A C 1
ATOM 576 O O . ALA A 1 73 ? 8.215 -6.159 -8.358 1.00 90.50 73 ALA A O 1
ATOM 577 N N . GLU A 1 74 ? 6.145 -5.501 -8.929 1.00 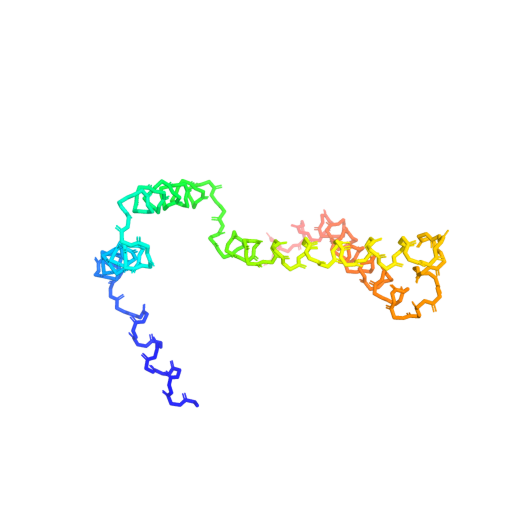93.69 74 GLU A N 1
ATOM 578 C CA . GLU A 1 74 ? 6.141 -6.131 -10.252 1.00 93.69 74 GLU A CA 1
ATOM 579 C C . GLU A 1 74 ? 7.224 -5.545 -11.163 1.00 93.69 74 GLU A C 1
ATOM 581 O O . GLU A 1 74 ? 8.027 -6.288 -11.727 1.00 93.69 74 GLU A O 1
ATOM 586 N N . ASN A 1 75 ? 7.317 -4.215 -11.246 1.00 92.19 75 ASN A N 1
ATOM 587 C CA . ASN A 1 75 ? 8.354 -3.555 -12.039 1.00 92.19 75 ASN A CA 1
ATOM 588 C C . ASN A 1 75 ? 9.760 -3.893 -11.528 1.00 92.19 75 ASN A C 1
ATOM 590 O O . ASN A 1 75 ? 10.647 -4.192 -12.327 1.00 92.19 75 ASN A O 1
ATOM 594 N N . GLY A 1 76 ? 9.963 -3.912 -10.206 1.00 87.19 76 GLY A N 1
ATOM 595 C CA . GLY A 1 76 ? 11.231 -4.322 -9.602 1.00 87.19 76 GLY A CA 1
ATOM 596 C C . GLY A 1 76 ? 11.604 -5.768 -9.940 1.00 87.19 76 GLY A C 1
ATOM 597 O O . GLY A 1 76 ? 12.750 -6.047 -10.302 1.00 87.19 76 GLY A O 1
ATOM 598 N N . LEU A 1 77 ? 10.631 -6.684 -9.892 1.00 84.62 77 LEU A N 1
ATOM 599 C CA . LEU A 1 77 ? 10.826 -8.083 -10.261 1.00 84.62 77 LEU A CA 1
ATOM 600 C C . LEU A 1 77 ? 11.183 -8.221 -11.745 1.00 84.62 77 LEU A C 1
ATOM 602 O O . LEU A 1 77 ? 12.206 -8.827 -12.068 1.00 84.62 77 LEU A O 1
ATOM 606 N N . VAL A 1 78 ? 10.402 -7.617 -12.641 1.00 89.44 78 VAL A N 1
ATOM 607 C CA . VAL A 1 78 ? 10.645 -7.655 -14.091 1.00 89.44 78 VAL A CA 1
ATOM 608 C C . VAL A 1 78 ? 12.018 -7.075 -14.424 1.00 89.44 78 VAL A C 1
ATOM 610 O O . VAL A 1 78 ? 12.797 -7.704 -15.140 1.00 89.44 78 VAL A O 1
ATOM 613 N N . GLN A 1 79 ? 12.366 -5.923 -13.850 1.00 84.75 79 GLN A N 1
ATOM 614 C CA . GLN A 1 79 ? 13.669 -5.293 -14.042 1.00 84.75 79 GLN A CA 1
ATOM 615 C C . GLN A 1 79 ? 14.812 -6.204 -13.569 1.00 84.75 79 GLN A C 1
ATOM 617 O O . GLN A 1 79 ? 15.801 -6.374 -14.286 1.00 84.75 79 GLN A O 1
ATOM 622 N N . SER A 1 80 ? 14.669 -6.844 -12.404 1.00 80.06 80 SER A N 1
ATOM 623 C CA . SER A 1 80 ? 15.668 -7.787 -11.890 1.00 80.06 80 SER A CA 1
ATOM 624 C C . SER A 1 80 ? 15.844 -9.009 -12.804 1.00 80.06 80 SER A C 1
ATOM 626 O O . SER A 1 80 ? 16.973 -9.427 -13.068 1.00 80.06 80 SER A O 1
ATOM 628 N N . MET A 1 81 ? 14.749 -9.534 -13.366 1.00 77.94 81 MET A N 1
ATOM 629 C CA . MET A 1 81 ? 14.776 -10.663 -14.298 1.00 77.94 81 MET A CA 1
ATOM 630 C C . MET A 1 81 ? 15.423 -10.292 -15.636 1.00 77.94 81 MET A C 1
ATOM 632 O O . MET A 1 81 ? 16.181 -11.091 -16.186 1.00 77.94 81 MET A O 1
ATOM 636 N N . LEU A 1 82 ? 15.166 -9.089 -16.159 1.00 81.38 82 LEU A N 1
ATOM 637 C CA . LEU A 1 82 ? 15.780 -8.598 -17.398 1.00 81.38 82 LEU A CA 1
ATOM 638 C C . LEU A 1 82 ? 17.297 -8.424 -17.248 1.00 81.38 82 LEU A C 1
ATOM 640 O O . LEU A 1 82 ? 18.056 -8.887 -18.099 1.00 81.38 82 LEU A O 1
ATOM 644 N N . ILE A 1 83 ? 17.749 -7.839 -16.135 1.00 74.62 83 ILE A N 1
ATOM 645 C CA . ILE A 1 83 ? 19.181 -7.694 -15.823 1.00 74.62 83 ILE A CA 1
ATOM 646 C C . ILE A 1 83 ? 19.834 -9.073 -15.634 1.00 74.62 83 ILE A C 1
ATOM 648 O O . ILE A 1 83 ? 20.930 -9.321 -16.138 1.00 74.62 83 ILE A O 1
ATOM 652 N N . GLY A 1 84 ? 19.145 -9.996 -14.957 1.00 71.56 84 GLY A N 1
ATOM 653 C CA . GLY A 1 84 ? 19.604 -11.371 -14.771 1.00 71.56 84 GLY A CA 1
ATOM 654 C C . GLY A 1 84 ? 19.759 -12.147 -16.085 1.00 71.56 84 GLY A C 1
ATOM 655 O O . GLY A 1 84 ? 20.729 -12.889 -16.241 1.00 71.56 84 GLY A O 1
ATOM 656 N N . LYS A 1 85 ? 18.853 -11.941 -17.055 1.00 67.88 85 LYS A N 1
ATOM 657 C CA . LYS A 1 85 ? 18.950 -12.524 -18.405 1.00 67.88 85 LYS A CA 1
ATOM 658 C C . LYS A 1 85 ? 20.099 -11.925 -19.222 1.00 67.88 85 LYS A C 1
ATOM 660 O O . LYS A 1 85 ? 20.813 -12.675 -19.879 1.00 67.88 85 LYS A O 1
ATOM 665 N N . ALA A 1 86 ? 20.318 -10.610 -19.151 1.00 64.38 86 ALA A N 1
ATOM 666 C CA . ALA A 1 86 ? 21.374 -9.925 -19.905 1.00 64.38 86 ALA A CA 1
ATOM 667 C C . ALA A 1 86 ? 22.806 -10.323 -19.483 1.00 64.38 86 ALA A C 1
ATOM 669 O O . ALA A 1 86 ? 23.737 -10.189 -20.269 1.00 64.38 86 ALA A O 1
ATOM 670 N N . SER A 1 87 ? 22.995 -10.831 -18.258 1.00 60.25 87 SER A N 1
ATOM 671 C CA . SER A 1 87 ? 24.311 -11.205 -17.713 1.00 60.25 87 SER A CA 1
ATOM 672 C C . SER A 1 87 ? 24.621 -12.715 -17.786 1.00 60.25 87 SER A C 1
ATOM 674 O O . SER A 1 87 ? 25.637 -13.170 -17.266 1.00 60.25 87 SER A O 1
ATOM 676 N N . GLY A 1 88 ? 23.762 -13.520 -18.424 1.00 60.44 88 GLY A N 1
ATOM 677 C CA . GLY A 1 88 ? 24.024 -14.940 -18.708 1.00 60.44 88 GLY A CA 1
ATOM 678 C C . GLY A 1 88 ? 23.928 -15.905 -17.516 1.00 60.44 88 GLY A C 1
ATOM 679 O O . GLY A 1 88 ? 24.007 -17.115 -17.713 1.00 60.44 88 GLY A O 1
ATOM 680 N N . SER A 1 89 ? 23.718 -15.427 -16.283 1.00 56.25 89 SER A N 1
ATOM 681 C CA . SER A 1 89 ? 23.347 -16.283 -15.148 1.00 56.25 89 SER A CA 1
ATOM 682 C C . SER A 1 89 ? 22.725 -15.475 -14.004 1.00 56.25 89 SER A C 1
ATOM 684 O O . SER A 1 89 ? 23.354 -14.562 -13.462 1.00 56.25 89 SER A O 1
ATOM 686 N N . ILE A 1 90 ? 21.503 -15.843 -13.597 1.00 55.72 90 ILE A N 1
ATOM 687 C CA . ILE A 1 90 ? 20.719 -15.152 -12.556 1.00 55.72 90 ILE A CA 1
ATOM 688 C C . ILE A 1 90 ? 21.471 -15.101 -11.210 1.00 55.72 90 ILE A C 1
ATOM 690 O O . ILE A 1 90 ? 21.417 -14.106 -10.493 1.00 55.72 90 ILE A O 1
ATOM 694 N N . LEU A 1 91 ? 22.241 -16.152 -10.902 1.00 56.53 91 LEU A N 1
ATOM 695 C CA . LEU A 1 91 ? 22.958 -16.318 -9.633 1.00 56.53 91 LEU A CA 1
ATOM 696 C C . LEU A 1 91 ? 24.199 -15.422 -9.523 1.00 56.53 91 LEU A C 1
ATOM 698 O O . LEU A 1 91 ? 24.526 -14.969 -8.427 1.00 56.53 91 LEU A O 1
ATOM 702 N N . LYS A 1 92 ? 24.866 -15.109 -10.643 1.00 56.00 92 LYS A N 1
ATOM 703 C CA . LYS A 1 92 ? 26.037 -14.218 -10.632 1.00 56.00 92 LYS A CA 1
ATOM 704 C C . LYS A 1 92 ? 25.639 -12.769 -10.375 1.00 56.00 92 LYS A C 1
ATOM 706 O O . LYS A 1 92 ? 26.297 -12.107 -9.591 1.00 56.00 92 LYS A O 1
ATOM 711 N N . VAL A 1 93 ? 24.531 -12.283 -10.934 1.00 58.31 93 VAL A N 1
ATOM 712 C CA . VAL A 1 93 ? 24.078 -10.895 -10.706 1.00 58.31 93 VAL A CA 1
ATOM 713 C C . VAL A 1 93 ? 23.710 -10.647 -9.239 1.00 58.31 93 VAL A C 1
ATOM 715 O O . VAL A 1 93 ? 24.064 -9.602 -8.691 1.00 58.31 93 VAL A O 1
ATOM 718 N N . PHE A 1 94 ? 23.062 -11.619 -8.590 1.00 58.50 94 PHE A N 1
ATOM 719 C CA . PHE A 1 94 ? 22.688 -11.528 -7.176 1.00 58.50 94 PHE A CA 1
ATOM 720 C C . PHE A 1 94 ? 23.898 -11.529 -6.224 1.00 58.50 94 PHE A C 1
ATOM 722 O O . PHE A 1 94 ? 23.845 -10.852 -5.201 1.00 58.50 94 PHE A O 1
ATOM 729 N N . PHE A 1 95 ? 24.995 -12.218 -6.569 1.00 57.97 95 PHE A N 1
ATOM 730 C CA . PHE A 1 95 ? 26.224 -12.258 -5.758 1.00 57.97 95 PHE A CA 1
ATOM 731 C C . PHE A 1 95 ? 27.291 -11.223 -6.152 1.00 57.97 95 PHE A C 1
ATOM 733 O O . PHE A 1 95 ? 28.110 -10.845 -5.320 1.00 57.97 95 PHE A O 1
ATOM 740 N N . THR A 1 96 ? 27.305 -10.732 -7.394 1.00 59.84 96 THR A N 1
ATOM 741 C CA . THR A 1 96 ? 28.272 -9.722 -7.860 1.00 59.84 96 THR A CA 1
ATOM 742 C C . T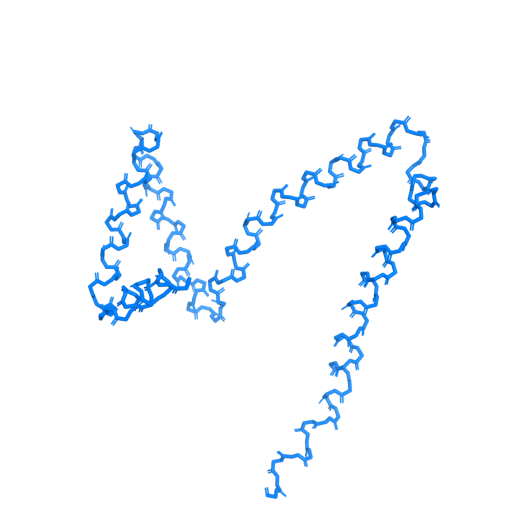HR A 1 96 ? 27.918 -8.317 -7.369 1.00 59.84 96 THR A C 1
ATOM 744 O O . THR A 1 96 ? 28.801 -7.465 -7.271 1.00 59.84 96 THR A O 1
ATOM 747 N N . ARG A 1 97 ? 26.648 -8.045 -7.036 1.00 65.75 97 ARG A N 1
ATOM 748 C CA . ARG A 1 97 ? 26.228 -6.744 -6.501 1.00 65.75 97 ARG A CA 1
ATOM 749 C C . ARG A 1 97 ? 26.166 -6.770 -4.967 1.00 65.75 97 ARG A C 1
ATOM 751 O O . ARG A 1 97 ? 25.194 -7.288 -4.420 1.00 65.75 97 ARG A O 1
ATOM 758 N N . PRO A 1 98 ? 27.131 -6.150 -4.255 1.00 66.69 98 PRO A N 1
ATOM 759 C CA . PRO A 1 98 ? 27.187 -6.181 -2.787 1.00 66.69 98 PRO A CA 1
ATOM 760 C C . PRO A 1 98 ? 25.935 -5.581 -2.125 1.00 66.69 98 PRO A C 1
ATOM 762 O O . PRO A 1 98 ? 25.539 -5.994 -1.040 1.00 66.69 98 PRO A O 1
ATOM 765 N N . ILE A 1 99 ? 25.259 -4.659 -2.815 1.00 75.06 99 ILE A N 1
ATOM 766 C CA . ILE A 1 99 ? 24.008 -4.033 -2.365 1.00 75.06 99 ILE A CA 1
ATOM 767 C C . ILE A 1 99 ? 22.853 -5.049 -2.327 1.00 75.06 99 ILE A C 1
ATOM 769 O O . ILE A 1 99 ? 22.051 -5.029 -1.397 1.00 75.06 99 ILE A O 1
ATOM 773 N N . SER A 1 100 ? 22.777 -5.965 -3.299 1.00 71.69 100 SER A N 1
ATOM 774 C CA . SER A 1 100 ? 21.737 -7.001 -3.346 1.00 71.69 100 SER A CA 1
ATOM 775 C C . SER A 1 100 ? 21.904 -8.006 -2.209 1.00 71.69 100 SER A C 1
ATOM 777 O O . SER A 1 100 ? 20.926 -8.350 -1.552 1.00 71.69 100 SER A O 1
ATOM 779 N N . VAL A 1 101 ? 23.143 -8.414 -1.923 1.00 73.31 101 VAL A N 1
ATOM 780 C CA . VAL A 1 101 ? 23.458 -9.302 -0.793 1.00 73.31 101 VAL A CA 1
ATOM 781 C C . VAL A 1 101 ? 23.081 -8.648 0.537 1.00 73.31 101 VAL A C 1
ATOM 783 O O . VAL A 1 101 ? 22.416 -9.277 1.358 1.00 73.31 101 VAL A O 1
ATOM 786 N N . LEU A 1 102 ? 23.428 -7.370 0.732 1.00 81.06 102 LEU A N 1
ATOM 787 C CA . LEU A 1 102 ? 23.042 -6.630 1.936 1.00 81.06 102 LEU A CA 1
ATOM 788 C C . LEU A 1 102 ? 21.520 -6.552 2.100 1.00 81.06 102 LEU A C 1
ATOM 790 O O . LEU A 1 102 ? 21.019 -6.822 3.188 1.00 81.06 102 LEU A O 1
ATOM 794 N N . LEU A 1 103 ? 20.769 -6.248 1.037 1.00 80.00 103 LEU A N 1
ATOM 795 C CA . LEU A 1 103 ? 19.306 -6.201 1.112 1.00 80.00 103 LEU A CA 1
ATOM 796 C C . LEU A 1 103 ? 18.677 -7.565 1.416 1.00 80.00 103 LEU A C 1
ATOM 798 O 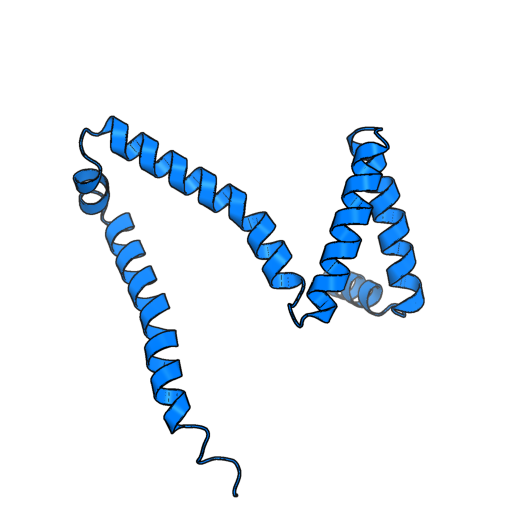O . LEU A 1 103 ? 17.726 -7.623 2.192 1.00 80.00 103 LEU A O 1
ATOM 802 N N . ILE A 1 104 ? 19.212 -8.658 0.866 1.00 79.19 104 ILE A N 1
ATOM 803 C CA . ILE A 1 104 ? 18.750 -10.018 1.182 1.00 79.19 104 ILE A CA 1
ATOM 804 C C . ILE A 1 104 ? 18.974 -10.326 2.664 1.00 79.19 104 ILE A C 1
ATOM 806 O O . ILE A 1 104 ? 18.064 -10.818 3.329 1.00 79.19 104 ILE A O 1
ATOM 810 N N . ILE A 1 105 ? 20.148 -9.983 3.202 1.00 83.31 105 ILE A N 1
ATOM 811 C CA . ILE A 1 105 ? 20.457 -10.154 4.627 1.00 83.31 105 ILE A CA 1
ATOM 812 C C . ILE A 1 105 ? 19.488 -9.333 5.490 1.00 83.31 105 ILE A C 1
ATOM 814 O O . ILE A 1 105 ? 18.900 -9.872 6.423 1.00 83.31 105 ILE A O 1
ATOM 818 N N . PHE A 1 106 ? 19.256 -8.060 5.157 1.00 83.12 106 PHE A N 1
ATOM 819 C CA . PHE A 1 106 ? 18.296 -7.212 5.873 1.00 83.12 106 PHE A CA 1
ATOM 820 C C . PHE A 1 106 ? 16.863 -7.750 5.804 1.00 83.12 106 PHE A C 1
ATOM 822 O O . PHE A 1 106 ? 16.147 -7.706 6.802 1.00 83.12 106 PHE A O 1
ATOM 829 N N . CYS A 1 107 ? 16.445 -8.287 4.658 1.00 82.56 107 CYS A N 1
ATOM 830 C CA . CYS A 1 107 ? 15.124 -8.885 4.491 1.00 82.56 107 CYS A CA 1
ATOM 831 C C . CYS A 1 107 ? 14.967 -10.142 5.363 1.00 82.56 107 CYS A C 1
ATOM 833 O O . CYS A 1 107 ? 13.980 -10.268 6.089 1.00 82.56 107 CYS A O 1
ATOM 835 N N . LEU A 1 108 ? 15.977 -11.019 5.378 1.00 83.69 108 LEU A N 1
ATOM 836 C CA . LEU A 1 108 ? 16.007 -12.200 6.245 1.00 83.69 108 LEU A CA 1
ATOM 837 C C . LEU A 1 108 ? 15.982 -11.822 7.730 1.00 83.69 108 LEU A C 1
ATOM 839 O O . LEU A 1 108 ? 15.221 -12.415 8.488 1.00 83.69 108 LEU A O 1
ATOM 843 N N . ILE A 1 109 ? 16.746 -10.807 8.144 1.00 83.50 109 ILE A N 1
ATOM 844 C CA . ILE A 1 109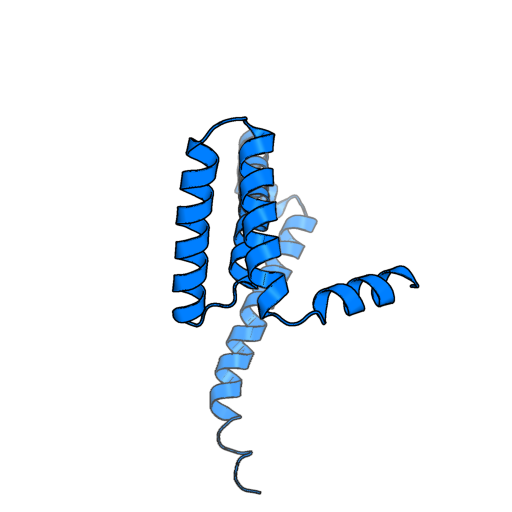 ? 16.723 -10.291 9.521 1.00 83.50 109 ILE A CA 1
ATOM 845 C C . ILE A 1 109 ? 15.339 -9.725 9.857 1.00 83.50 109 ILE A C 1
ATOM 847 O O . ILE A 1 109 ? 14.776 -10.054 10.897 1.00 83.50 109 ILE A O 1
ATOM 851 N N . SER A 1 110 ? 14.761 -8.911 8.972 1.00 80.88 110 SER A N 1
ATOM 852 C CA . SER A 1 110 ? 13.449 -8.294 9.184 1.00 80.88 110 SER A CA 1
ATOM 853 C C . SER A 1 110 ? 12.313 -9.311 9.271 1.00 80.88 110 SER A C 1
ATOM 855 O O . SER A 1 110 ? 11.308 -9.014 9.907 1.00 80.88 110 SER A O 1
ATOM 857 N N . ILE A 1 111 ? 12.445 -10.476 8.635 1.00 78.56 111 ILE A N 1
ATOM 858 C CA . ILE A 1 111 ? 11.506 -11.600 8.759 1.00 78.56 111 ILE A CA 1
ATOM 859 C C . ILE A 1 111 ? 11.793 -12.421 10.022 1.00 78.56 111 ILE A C 1
ATOM 861 O O . ILE A 1 111 ? 10.865 -12.819 10.725 1.00 78.56 111 ILE A O 1
ATOM 865 N N . ALA A 1 112 ? 13.064 -12.651 10.354 1.00 78.00 112 ALA A N 1
ATOM 866 C CA . ALA A 1 112 ? 13.455 -13.428 11.526 1.00 78.00 112 ALA A CA 1
ATOM 867 C C . ALA A 1 112 ? 13.084 -12.733 12.846 1.00 78.00 112 ALA A C 1
ATOM 869 O O . ALA A 1 112 ? 12.647 -13.400 13.780 1.00 78.00 112 ALA A O 1
ATOM 870 N N . LEU A 1 113 ? 13.207 -11.405 12.929 1.00 74.25 113 LEU A N 1
ATOM 871 C CA . LEU A 1 113 ? 12.882 -10.624 14.129 1.00 74.25 113 LEU A CA 1
ATOM 872 C C . LEU A 1 113 ? 11.428 -10.810 14.618 1.00 74.25 113 LEU A C 1
ATOM 874 O O . LEU A 1 113 ? 11.270 -11.190 15.779 1.00 74.25 113 LEU A O 1
ATOM 878 N N . PRO A 1 114 ? 10.377 -10.617 13.794 1.00 74.06 114 PRO A N 1
ATOM 879 C CA . PRO A 1 114 ? 8.992 -10.831 14.210 1.00 74.06 114 PRO A CA 1
ATOM 880 C C . PRO A 1 114 ? 8.659 -12.307 14.458 1.00 74.06 114 PRO A C 1
ATOM 882 O O . PRO A 1 114 ? 7.831 -12.602 15.313 1.00 74.06 114 PRO A O 1
ATOM 885 N N . ILE A 1 115 ? 9.305 -13.252 13.764 1.00 72.94 115 ILE A N 1
ATOM 886 C CA . ILE A 1 115 ? 9.098 -14.694 13.994 1.00 72.94 115 ILE A CA 1
ATOM 887 C C . ILE A 1 115 ? 9.675 -15.113 15.352 1.00 72.94 115 ILE A C 1
ATOM 889 O O . ILE A 1 115 ? 9.004 -15.780 16.140 1.00 72.94 115 ILE A O 1
ATOM 893 N N . VAL A 1 116 ? 10.899 -14.681 15.667 1.00 69.81 116 VAL A N 1
ATOM 894 C CA . VAL A 1 116 ? 11.553 -14.964 16.953 1.00 69.81 116 VAL A CA 1
ATOM 895 C C . VAL A 1 116 ? 10.872 -14.205 18.096 1.00 69.81 116 VAL A C 1
ATOM 897 O O . VAL A 1 116 ? 10.751 -14.751 19.193 1.00 69.81 116 VAL A O 1
ATOM 900 N N . SER A 1 117 ? 10.380 -12.981 17.862 1.00 59.91 117 SER A N 1
ATOM 901 C CA . SER A 1 117 ? 9.621 -12.229 18.867 1.00 59.91 117 SER A CA 1
ATOM 902 C C . SER A 1 117 ? 8.217 -12.794 19.079 1.00 59.91 117 SER A C 1
ATOM 904 O O . SER A 1 117 ? 7.795 -12.870 20.222 1.00 59.91 117 SER A O 1
ATOM 906 N N . SER A 1 118 ? 7.527 -13.279 18.041 1.00 57.38 118 SER A N 1
ATOM 907 C CA . SER A 1 118 ? 6.209 -13.922 18.158 1.00 57.38 118 SER A CA 1
ATOM 908 C C . SER A 1 118 ? 6.284 -15.265 18.898 1.00 57.38 118 SER A C 1
ATOM 910 O O . SER A 1 118 ? 5.452 -15.538 19.764 1.00 57.38 118 SER A O 1
ATOM 912 N N . LEU A 1 119 ? 7.339 -16.057 18.662 1.00 60.84 119 LEU A N 1
ATOM 913 C CA . LEU A 1 119 ? 7.624 -17.277 19.432 1.00 60.84 119 LEU A CA 1
ATOM 914 C C . LEU A 1 119 ? 8.029 -16.977 20.887 1.00 60.84 119 LEU A C 1
ATOM 916 O O . LEU A 1 119 ? 7.734 -17.767 21.783 1.00 60.84 119 LEU A O 1
ATOM 920 N N . ARG A 1 120 ? 8.668 -15.828 21.151 1.00 56.09 120 ARG A N 1
ATOM 921 C CA . ARG A 1 120 ? 8.975 -15.359 22.516 1.00 56.09 120 ARG A CA 1
ATOM 922 C C . ARG A 1 120 ? 7.781 -14.700 23.219 1.00 56.09 120 ARG A C 1
ATOM 924 O O . ARG A 1 120 ? 7.658 -14.839 24.431 1.00 56.09 120 ARG A O 1
ATOM 931 N N . GLU A 1 121 ? 6.873 -14.045 22.499 1.00 55.31 121 GLU A N 1
ATOM 932 C CA . GLU A 1 121 ? 5.667 -13.414 23.057 1.00 55.31 121 GLU A CA 1
ATOM 933 C C . GLU A 1 121 ? 4.586 -14.427 23.429 1.00 55.31 121 GLU A C 1
ATOM 935 O O . GLU A 1 121 ? 3.826 -14.163 24.360 1.00 55.31 121 GLU A O 1
ATOM 940 N N . SER A 1 122 ? 4.573 -15.618 22.819 1.00 47.53 122 SER A N 1
ATOM 941 C CA . SER A 1 122 ? 3.744 -16.727 23.313 1.00 47.53 122 SER A CA 1
ATOM 942 C C . SER A 1 122 ? 4.213 -17.283 24.669 1.00 47.53 122 SER A C 1
ATOM 944 O O . SER A 1 122 ? 3.513 -18.101 25.252 1.00 47.53 122 SER A O 1
ATOM 946 N N . LYS A 1 123 ? 5.362 -16.833 25.200 1.00 47.59 123 LYS A N 1
ATOM 947 C CA . LYS A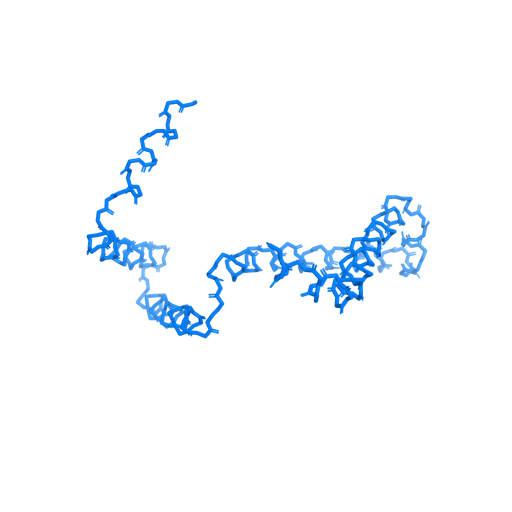 1 123 ? 5.774 -17.053 26.600 1.00 47.59 123 LYS A CA 1
ATOM 948 C C . LYS A 1 123 ? 5.732 -15.789 27.472 1.00 47.59 123 LYS A C 1
ATOM 950 O O . LYS A 1 123 ? 5.987 -15.877 28.667 1.00 47.59 123 LYS A O 1
ATOM 955 N N . GLY A 1 124 ? 5.429 -14.620 26.900 1.00 45.50 124 GLY A N 1
ATOM 956 C CA . GLY A 1 124 ? 5.476 -13.323 27.591 1.00 45.50 124 GLY A CA 1
ATOM 957 C C . GLY A 1 124 ? 4.115 -12.691 27.899 1.00 45.50 124 GLY A C 1
ATOM 958 O O . GLY A 1 124 ? 4.075 -11.658 28.559 1.00 45.50 124 GLY A O 1
ATOM 959 N N . LYS A 1 125 ? 3.004 -13.283 27.437 1.00 44.28 125 LYS A N 1
ATOM 960 C CA . LYS A 1 125 ? 1.633 -12.762 27.625 1.00 44.28 125 LYS A CA 1
ATOM 961 C C . LYS A 1 125 ? 0.775 -13.541 28.636 1.00 44.28 125 LYS A C 1
ATOM 963 O O . LYS A 1 125 ? -0.408 -13.254 28.756 1.00 44.28 125 LYS A O 1
ATOM 968 N N . GLU A 1 126 ? 1.369 -14.452 29.410 1.00 45.59 126 GLU A N 1
ATOM 969 C CA . GLU A 1 126 ? 0.709 -15.124 30.551 1.00 45.59 126 GLU A CA 1
ATOM 970 C C . GLU A 1 126 ? 1.114 -14.536 31.923 1.00 45.59 126 GLU A C 1
ATOM 972 O O . GLU A 1 126 ? 0.576 -14.939 32.946 1.00 45.59 126 GLU A O 1
ATOM 977 N N . GLY A 1 127 ? 2.037 -13.561 31.971 1.00 42.56 127 GLY A N 1
ATOM 978 C CA . GLY A 1 127 ? 2.621 -13.058 33.228 1.00 42.56 127 GLY A CA 1
ATOM 979 C C . GLY A 1 127 ? 2.286 -11.619 33.643 1.00 42.56 127 GLY A C 1
ATOM 980 O O . GLY A 1 127 ? 2.769 -11.181 34.680 1.00 42.56 127 GLY A O 1
ATOM 981 N N . VAL A 1 128 ? 1.505 -10.855 32.868 1.00 49.84 128 VAL A N 1
ATOM 982 C CA . VAL A 1 128 ? 1.209 -9.430 33.166 1.00 49.84 128 VAL A CA 1
ATOM 983 C C . VAL A 1 128 ? -0.292 -9.142 33.028 1.00 49.84 128 VAL A C 1
ATOM 985 O O . VAL A 1 128 ? -0.721 -8.231 32.331 1.00 49.84 128 VAL A O 1
ATOM 988 N N . SER A 1 129 ? -1.118 -9.984 33.651 1.00 37.88 129 SER A N 1
ATOM 989 C CA . SER A 1 129 ? -2.550 -9.722 33.877 1.00 37.88 129 SER A CA 1
ATOM 990 C C . SER A 1 129 ? -2.988 -10.202 35.266 1.00 37.88 129 SER A C 1
ATOM 992 O O . SER A 1 129 ? -4.116 -10.656 35.459 1.00 37.88 129 SER A O 1
ATOM 994 N N . SER A 1 130 ? -2.080 -10.168 36.242 1.00 38.19 130 SER A N 1
ATOM 995 C CA . SER A 1 130 ? -2.377 -10.478 37.644 1.00 38.19 130 SER A CA 1
ATOM 996 C C . SER A 1 130 ? -1.405 -9.764 38.586 1.00 38.19 130 SER A C 1
ATOM 998 O O . SER A 1 130 ? -0.776 -10.416 39.410 1.00 38.19 130 SER A O 1
ATOM 1000 N N . VAL A 1 131 ? -1.257 -8.443 38.438 1.00 39.75 131 VAL A N 1
ATOM 1001 C CA . VAL A 1 131 ? -0.898 -7.526 39.537 1.00 39.75 131 VAL A CA 1
ATOM 1002 C C . VAL A 1 131 ? -1.596 -6.197 39.291 1.00 39.75 131 VAL A C 1
ATOM 1004 O O . VAL A 1 131 ? -1.502 -5.715 38.140 1.00 39.75 131 VAL A O 1
#